Protein AF-A0A377GAA7-F1 (afdb_monomer_lite)

Secondary structure (DSSP, 8-state):
-HHHHHHHHHHHHHHHHHHHHHHHHHHHHHHHS-TTSHHHHHHHHHHHHHHHHHHHHHHHHHHHHS-GGGS-HHHHHHHHHHHHHHHHHHHHHHHHHHHHHHHHHHHT-S------HHHHHHHS-PPPS-GGGG----

Foldseek 3Di:
DVVVVVVVCVLVVVLVVVLVVLLVVLLVLLVPDQLPDPVNVVVNVVSLVVSVVSLVVSLVVCCVVDPPVPDDPVVVVVNVVVNVVSVVVSVVSVVVSVVSSVVSCVVVVDQPPPDDPVVCVVVVNDDDPDCVVRDDDD

Sequence (138 aa):
MRRFEALFLEISTEWSNTREVRLQNLLKFITTTNPNHPLVYQSIQSSWKNYQKLALDFQKRLDEEFPTSQLSPQQIQFLADYRKKIIEDLSKEKKFFTYHLHQRAVENWHPLRIPTRGEQYATGEILPENPSCYEVKW

Radius of gyration: 23.98 Å; chains: 1; bounding box: 46×26×71 Å

Structure (mmCIF, N/CA/C/O backbone):
data_AF-A0A377GAA7-F1
#
_entry.id   AF-A0A377GAA7-F1
#
loop_
_atom_site.group_PDB
_atom_site.id
_atom_site.type_symbol
_atom_site.label_atom_id
_atom_site.label_alt_id
_atom_site.label_comp_id
_atom_site.label_asym_id
_atom_site.label_entity_id
_atom_site.label_seq_id
_atom_site.pdbx_PDB_ins_code
_atom_site.Cartn_x
_atom_site.Cartn_y
_atom_site.Cartn_z
_atom_site.occupancy
_atom_site.B_iso_or_equiv
_atom_site.auth_seq_id
_atom_site.auth_comp_id
_atom_site.auth_asym_id
_atom_site.auth_atom_id
_atom_site.pdbx_PDB_model_num
ATOM 1 N N . MET A 1 1 ? -14.709 -7.786 24.477 1.00 53.84 1 MET A N 1
ATOM 2 C CA . MET A 1 1 ? -13.421 -7.777 23.743 1.00 53.84 1 MET A CA 1
ATOM 3 C C . MET A 1 1 ? -13.461 -8.500 22.393 1.00 53.84 1 MET A C 1
ATOM 5 O O . MET A 1 1 ? -13.015 -7.888 21.437 1.00 53.84 1 MET A O 1
ATOM 9 N N . ARG A 1 2 ? -14.068 -9.697 22.252 1.00 59.19 2 ARG A N 1
ATOM 10 C CA . ARG A 1 2 ? -14.072 -10.492 20.992 1.00 59.19 2 ARG A CA 1
ATOM 11 C C . ARG A 1 2 ? -14.554 -9.776 19.710 1.00 59.19 2 ARG A C 1
ATOM 13 O O . ARG A 1 2 ? -14.176 -10.187 18.623 1.00 59.19 2 ARG A O 1
ATOM 20 N N . ARG A 1 3 ? -15.368 -8.714 19.813 1.00 81.50 3 ARG A N 1
ATOM 21 C CA . ARG A 1 3 ? -15.891 -7.967 18.649 1.00 81.50 3 ARG A CA 1
ATOM 22 C C . ARG A 1 3 ? -14.849 -7.053 17.991 1.00 81.50 3 ARG A C 1
ATOM 24 O O . ARG A 1 3 ? -14.873 -6.917 16.778 1.00 81.50 3 ARG A O 1
ATOM 31 N N . PHE A 1 4 ? -13.940 -6.462 18.772 1.00 88.56 4 PHE A N 1
ATOM 32 C CA . PHE A 1 4 ? -12.899 -5.577 18.235 1.00 88.56 4 PHE A CA 1
ATOM 33 C C . PHE A 1 4 ? -11.885 -6.366 17.411 1.00 88.56 4 PHE A C 1
ATOM 35 O O . PHE A 1 4 ? -11.640 -6.038 16.261 1.00 88.56 4 PHE A O 1
ATOM 42 N N . GLU A 1 5 ? -11.333 -7.431 17.994 1.00 89.38 5 GLU A N 1
ATOM 43 C CA . GLU A 1 5 ? -10.289 -8.245 17.364 1.00 89.38 5 GLU A CA 1
ATOM 44 C C . GLU A 1 5 ? -10.784 -8.898 16.074 1.00 89.38 5 GLU A C 1
ATOM 46 O O . GLU A 1 5 ? -10.090 -8.842 15.064 1.00 89.38 5 GLU A O 1
ATOM 51 N N . ALA A 1 6 ? -11.997 -9.462 16.088 1.00 90.81 6 ALA A N 1
ATOM 52 C CA . ALA A 1 6 ? -12.585 -10.097 14.912 1.00 90.81 6 ALA A CA 1
ATOM 53 C C . ALA A 1 6 ? -12.826 -9.091 13.775 1.00 90.81 6 ALA A C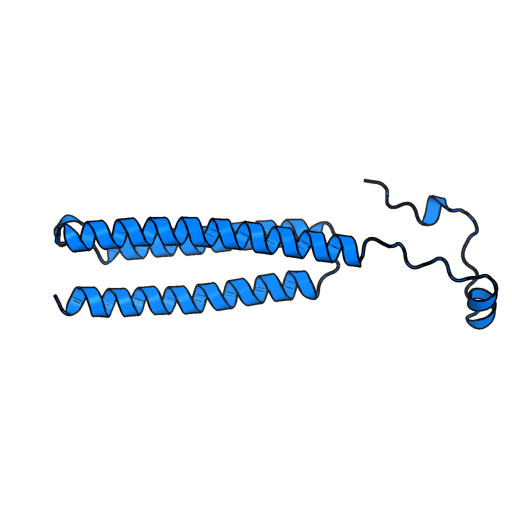 1
ATOM 55 O O . ALA A 1 6 ? -12.389 -9.328 12.652 1.00 90.81 6 ALA A O 1
ATOM 56 N N . LEU A 1 7 ? -13.453 -7.948 14.079 1.00 90.38 7 LEU A N 1
ATOM 57 C CA . LEU A 1 7 ? -13.738 -6.915 13.081 1.00 90.38 7 LEU A CA 1
ATOM 58 C C . LEU A 1 7 ? -12.451 -6.262 12.558 1.00 90.38 7 LEU A C 1
ATOM 60 O O . LEU A 1 7 ? -12.312 -6.010 11.364 1.00 90.38 7 LEU A O 1
ATOM 64 N N . PHE A 1 8 ? -11.474 -6.023 13.436 1.00 93.12 8 PHE A N 1
ATOM 65 C CA . PHE A 1 8 ? -10.181 -5.479 13.034 1.00 93.12 8 PHE A CA 1
ATOM 66 C C . PHE A 1 8 ? -9.440 -6.459 12.124 1.00 93.12 8 PHE A C 1
ATOM 68 O O . PHE A 1 8 ? -8.865 -6.048 11.116 1.00 93.12 8 PHE A O 1
ATOM 75 N N . LEU A 1 9 ? -9.453 -7.753 12.455 1.00 92.88 9 LEU A N 1
ATOM 76 C CA . LEU A 1 9 ? -8.824 -8.787 11.640 1.00 92.88 9 LEU A CA 1
ATOM 77 C C . LEU A 1 9 ? -9.464 -8.866 10.252 1.00 92.88 9 LEU A C 1
ATOM 79 O O . LEU A 1 9 ? -8.745 -8.930 9.261 1.00 92.88 9 LEU A O 1
ATOM 83 N N . GLU A 1 10 ? -10.789 -8.807 10.168 1.00 92.81 10 GLU A N 1
ATOM 84 C CA . GLU A 1 10 ? -11.518 -8.776 8.900 1.00 92.81 10 GLU A CA 1
ATOM 85 C C . GLU A 1 10 ? -11.105 -7.569 8.042 1.00 92.81 10 GLU A C 1
ATOM 87 O O . GLU A 1 10 ? -10.594 -7.737 6.932 1.00 92.81 10 GLU A O 1
ATOM 92 N N . ILE A 1 11 ? -11.222 -6.360 8.600 1.00 90.88 11 ILE A N 1
ATOM 93 C CA . ILE A 1 11 ? -10.901 -5.102 7.915 1.00 90.88 11 ILE A CA 1
ATOM 94 C C . ILE A 1 11 ? -9.424 -5.070 7.482 1.00 90.88 11 ILE A C 1
ATOM 96 O O . ILE A 1 11 ? -9.102 -4.707 6.349 1.00 90.88 11 ILE A O 1
ATOM 100 N N . SER A 1 12 ? -8.503 -5.492 8.353 1.00 90.75 12 SER A N 1
ATOM 101 C CA . SER A 1 12 ? -7.063 -5.508 8.055 1.00 90.75 12 SER A CA 1
ATOM 102 C C . SER A 1 12 ? -6.654 -6.590 7.050 1.00 90.75 12 SER A C 1
ATOM 104 O O . SER A 1 12 ? -5.708 -6.377 6.283 1.00 90.75 12 SER A O 1
ATOM 106 N N . THR A 1 13 ? -7.366 -7.717 7.000 1.00 92.19 13 THR A N 1
ATOM 107 C CA . THR A 1 13 ? -7.150 -8.769 5.994 1.00 92.19 13 THR A CA 1
ATOM 108 C C . THR A 1 13 ? -7.603 -8.291 4.618 1.00 92.19 13 THR A C 1
ATOM 110 O O . THR A 1 13 ? -6.858 -8.417 3.646 1.00 92.19 13 THR A O 1
ATOM 113 N N . GLU A 1 14 ? -8.781 -7.668 4.531 1.00 89.69 14 GLU A N 1
ATOM 114 C CA . GLU A 1 14 ? -9.289 -7.073 3.289 1.00 89.69 14 GLU A CA 1
ATOM 115 C C . GLU A 1 14 ? -8.325 -6.010 2.739 1.00 89.69 14 GLU A C 1
ATOM 117 O O . GLU A 1 14 ? -7.989 -6.007 1.547 1.00 89.69 14 GLU A O 1
ATOM 122 N N . TRP A 1 15 ? -7.813 -5.151 3.625 1.00 89.38 15 TRP A N 1
ATOM 123 C CA . TRP A 1 15 ? -6.777 -4.181 3.286 1.00 89.38 15 TRP A CA 1
ATOM 124 C C . TRP A 1 15 ? -5.516 -4.848 2.751 1.00 89.38 15 TRP A C 1
ATOM 126 O O . TRP A 1 15 ? -5.052 -4.474 1.677 1.00 89.38 15 TRP A O 1
ATOM 136 N N . SER A 1 16 ? -4.984 -5.841 3.468 1.00 88.12 16 SER A N 1
ATOM 137 C CA . SER A 1 16 ? -3.752 -6.542 3.086 1.00 88.12 16 SER A CA 1
ATOM 138 C C . SER A 1 16 ? -3.863 -7.154 1.689 1.00 88.12 16 SER A C 1
ATOM 140 O O . SER A 1 16 ? -2.996 -6.912 0.850 1.00 88.12 16 SER A O 1
ATOM 142 N N . ASN A 1 17 ? -4.975 -7.835 1.403 1.00 90.12 17 ASN A N 1
ATOM 143 C CA . ASN A 1 17 ? -5.239 -8.436 0.094 1.00 90.12 17 ASN A CA 1
ATOM 144 C C . ASN A 1 17 ? -5.313 -7.377 -1.015 1.00 90.12 17 ASN A C 1
ATOM 146 O O . ASN A 1 17 ? -4.707 -7.518 -2.079 1.00 90.12 17 ASN A O 1
ATOM 150 N N . THR A 1 18 ? -6.030 -6.279 -0.766 1.00 88.06 18 THR A N 1
ATOM 151 C CA . THR A 1 18 ? -6.182 -5.198 -1.750 1.00 88.06 18 THR A CA 1
ATOM 152 C C . THR A 1 18 ? -4.853 -4.492 -2.020 1.00 88.06 18 THR A C 1
ATOM 154 O O . THR A 1 18 ? -4.516 -4.205 -3.174 1.00 88.06 18 THR A O 1
ATOM 157 N N . ARG A 1 19 ? -4.079 -4.237 -0.960 1.00 86.19 19 ARG A N 1
ATOM 158 C CA . ARG A 1 19 ? -2.735 -3.659 -1.020 1.00 86.19 19 ARG A CA 1
ATOM 159 C C . ARG A 1 19 ? -1.805 -4.522 -1.864 1.00 86.19 19 ARG A C 1
ATOM 161 O O . ARG A 1 19 ? -1.179 -4.001 -2.786 1.00 86.19 19 ARG A O 1
ATOM 168 N N . GLU A 1 20 ? -1.751 -5.822 -1.590 1.00 88.38 20 GLU A N 1
ATOM 169 C CA . GLU A 1 20 ? -0.862 -6.752 -2.286 1.00 88.38 20 GLU A CA 1
ATOM 170 C C . GLU A 1 20 ? -1.160 -6.807 -3.788 1.00 88.38 20 GLU A C 1
ATOM 172 O O . GLU A 1 20 ? -0.254 -6.636 -4.604 1.00 88.38 20 GLU A O 1
ATOM 177 N N . VAL A 1 21 ? -2.433 -6.927 -4.174 1.00 87.50 21 VAL A N 1
ATOM 178 C CA . VAL A 1 21 ? -2.835 -6.937 -5.591 1.00 87.50 21 VAL A CA 1
ATOM 179 C C . VAL A 1 21 ? -2.414 -5.648 -6.302 1.00 87.50 21 VAL A C 1
ATOM 181 O O . VAL A 1 21 ? -1.902 -5.680 -7.424 1.00 87.50 21 VAL A O 1
ATOM 184 N N . ARG A 1 22 ? -2.604 -4.486 -5.663 1.00 84.31 22 ARG A N 1
ATOM 185 C CA . ARG A 1 22 ? -2.200 -3.191 -6.235 1.00 84.31 22 ARG A CA 1
ATOM 186 C C . ARG A 1 22 ? -0.685 -3.078 -6.375 1.00 84.31 22 ARG A C 1
ATOM 188 O O . ARG A 1 22 ? -0.219 -2.608 -7.414 1.00 84.31 22 ARG A O 1
ATOM 195 N N . LEU A 1 23 ? 0.060 -3.534 -5.371 1.00 83.62 23 LEU A N 1
ATOM 196 C CA . LEU A 1 23 ? 1.519 -3.541 -5.377 1.00 83.62 23 LEU A CA 1
ATOM 197 C C . LEU A 1 23 ? 2.069 -4.426 -6.504 1.00 83.62 23 LEU A C 1
ATOM 199 O O . LEU A 1 23 ? 2.906 -3.971 -7.282 1.00 83.62 23 LEU A O 1
ATOM 203 N N . GLN A 1 24 ? 1.544 -5.645 -6.647 1.00 85.62 24 GLN A N 1
ATOM 204 C CA . GLN A 1 24 ? 1.939 -6.576 -7.708 1.00 85.62 24 GLN A CA 1
ATOM 205 C C . GLN A 1 24 ? 1.634 -6.024 -9.103 1.00 85.62 24 GLN A C 1
ATOM 207 O O . GLN A 1 24 ? 2.474 -6.100 -9.999 1.00 85.62 24 GLN A O 1
ATOM 212 N N . ASN A 1 25 ? 0.467 -5.404 -9.292 1.00 84.69 25 ASN A N 1
ATOM 213 C CA . ASN A 1 25 ? 0.105 -4.796 -10.572 1.00 84.69 25 ASN A CA 1
ATOM 214 C C . ASN A 1 25 ? 1.033 -3.637 -10.952 1.00 84.69 25 ASN A C 1
ATOM 216 O O . ASN A 1 25 ? 1.447 -3.539 -12.107 1.00 84.69 25 ASN A O 1
ATOM 220 N N . LEU A 1 26 ? 1.387 -2.776 -9.992 1.00 81.88 26 LEU A N 1
ATOM 221 C CA . LEU A 1 26 ? 2.312 -1.672 -10.241 1.00 81.88 26 LEU A CA 1
ATOM 222 C C . LEU A 1 26 ? 3.727 -2.179 -10.538 1.00 81.88 26 LEU A C 1
ATOM 224 O O . LEU A 1 26 ? 4.367 -1.689 -11.466 1.00 81.88 26 LEU A O 1
ATOM 228 N N . LEU A 1 27 ? 4.198 -3.189 -9.802 1.00 82.62 27 LEU A N 1
ATOM 229 C CA . LEU A 1 27 ? 5.498 -3.805 -10.057 1.00 82.62 27 LEU A CA 1
ATOM 230 C C . LEU A 1 27 ? 5.541 -4.451 -11.445 1.00 82.62 27 LEU A C 1
ATOM 232 O O . LEU A 1 27 ? 6.469 -4.189 -12.205 1.00 82.62 27 LEU A O 1
ATOM 236 N N . LYS A 1 28 ? 4.512 -5.226 -11.809 1.00 83.56 28 LYS A N 1
ATOM 237 C CA . LYS A 1 28 ? 4.374 -5.818 -13.145 1.00 83.56 28 LYS A CA 1
ATOM 238 C C . LYS A 1 28 ? 4.387 -4.746 -14.233 1.00 83.56 28 LYS A C 1
ATOM 240 O O . LYS A 1 28 ? 5.071 -4.899 -15.233 1.00 83.56 28 LYS A O 1
ATOM 245 N N . PHE A 1 29 ? 3.674 -3.641 -14.027 1.00 79.25 29 PHE A N 1
ATOM 246 C CA . PHE A 1 29 ? 3.677 -2.528 -14.972 1.00 79.25 29 PHE A CA 1
ATOM 247 C C . PHE A 1 29 ? 5.077 -1.915 -15.150 1.00 79.25 29 PHE A C 1
ATOM 249 O O . PHE A 1 29 ? 5.487 -1.661 -16.282 1.00 79.25 29 PHE A O 1
ATOM 256 N N . ILE A 1 30 ? 5.834 -1.726 -14.062 1.00 76.19 30 ILE A N 1
ATOM 257 C CA . ILE A 1 30 ? 7.224 -1.235 -14.109 1.00 76.19 30 ILE A CA 1
ATOM 258 C C . ILE A 1 30 ? 8.140 -2.221 -14.848 1.00 76.19 30 ILE A C 1
ATOM 260 O O . ILE A 1 30 ? 9.005 -1.801 -15.615 1.00 76.19 30 ILE A O 1
ATOM 264 N N . THR A 1 31 ? 7.974 -3.528 -14.635 1.00 76.19 31 THR A N 1
ATOM 265 C CA . THR A 1 31 ? 8.847 -4.534 -15.256 1.00 76.19 31 THR A CA 1
ATOM 266 C C . THR A 1 31 ? 8.571 -4.701 -16.747 1.00 76.19 31 THR A C 1
ATOM 268 O O . THR A 1 31 ? 9.520 -4.796 -17.528 1.00 76.19 31 THR A O 1
ATOM 271 N N . THR A 1 32 ? 7.300 -4.694 -17.162 1.00 77.50 32 THR A N 1
ATOM 272 C CA . THR A 1 32 ? 6.906 -4.981 -18.551 1.00 77.50 32 THR A CA 1
ATOM 273 C C . THR A 1 32 ? 6.917 -3.769 -19.476 1.00 77.50 32 THR A C 1
ATOM 275 O O . THR A 1 32 ? 6.809 -3.946 -20.687 1.00 77.50 32 THR A O 1
ATOM 278 N N . THR A 1 33 ? 7.012 -2.548 -18.947 1.00 70.31 33 THR A N 1
ATOM 279 C CA . THR A 1 33 ? 6.941 -1.326 -19.765 1.00 70.31 33 THR A CA 1
ATOM 280 C C . THR A 1 33 ? 8.321 -0.700 -19.944 1.00 70.31 33 THR A C 1
ATOM 282 O O . THR A 1 33 ? 9.168 -0.790 -19.057 1.00 70.31 33 THR A O 1
ATOM 285 N N . ASN A 1 34 ? 8.561 -0.060 -21.096 1.00 68.00 34 ASN A N 1
ATOM 286 C CA . ASN A 1 34 ? 9.810 0.656 -21.350 1.00 68.00 34 ASN A CA 1
ATOM 287 C C . ASN A 1 34 ? 9.953 1.829 -20.354 1.00 68.00 34 ASN A C 1
ATOM 289 O O . ASN A 1 34 ? 9.167 2.778 -20.429 1.00 68.00 34 ASN A O 1
ATOM 293 N N . PRO A 1 35 ? 10.943 1.798 -19.445 1.00 64.88 35 PRO A N 1
ATOM 294 C CA . PRO A 1 35 ? 11.085 2.786 -18.375 1.00 64.88 35 PRO A CA 1
ATOM 295 C C . PRO A 1 35 ? 11.442 4.186 -18.888 1.00 64.88 35 PRO A C 1
ATOM 297 O O . PRO A 1 35 ? 11.199 5.164 -18.186 1.00 64.88 35 PRO A O 1
ATOM 300 N N . ASN A 1 36 ? 11.961 4.294 -20.116 1.00 64.12 36 ASN A N 1
ATOM 301 C CA . ASN A 1 36 ? 12.328 5.565 -20.743 1.00 64.12 36 ASN A CA 1
ATOM 302 C C . ASN A 1 36 ? 11.114 6.295 -21.343 1.00 64.12 36 ASN A C 1
ATOM 304 O O . ASN A 1 36 ? 11.243 7.403 -21.857 1.00 64.12 36 ASN A O 1
ATOM 308 N N . HIS A 1 37 ? 9.923 5.690 -21.294 1.00 64.94 37 HIS A N 1
ATOM 309 C CA . HIS A 1 37 ? 8.712 6.302 -21.819 1.00 64.94 37 HIS A CA 1
ATOM 310 C C . HIS A 1 37 ? 8.112 7.295 -20.798 1.00 64.94 37 HIS A C 1
ATOM 312 O O . HIS A 1 37 ? 7.748 6.878 -19.694 1.00 64.94 37 HIS A O 1
ATOM 318 N N . PRO A 1 38 ? 7.890 8.581 -21.144 1.00 65.75 38 PRO A N 1
ATOM 319 C CA . PRO A 1 38 ? 7.364 9.595 -20.213 1.00 65.75 38 PRO A CA 1
ATOM 320 C C . PRO A 1 38 ? 6.043 9.199 -19.529 1.00 65.75 38 PRO A C 1
ATOM 322 O O . PRO A 1 38 ? 5.820 9.479 -18.349 1.00 65.75 38 PRO A O 1
ATOM 325 N N . LEU A 1 39 ? 5.177 8.481 -20.256 1.00 67.44 39 LEU A N 1
ATOM 326 C CA . LEU A 1 39 ? 3.911 7.960 -19.724 1.00 67.44 39 LEU A CA 1
ATOM 327 C C . LEU A 1 39 ? 4.086 6.934 -18.593 1.00 67.44 39 LEU A C 1
ATOM 329 O O . LEU A 1 39 ? 3.187 6.817 -17.764 1.00 67.44 39 LEU A O 1
ATOM 333 N N . VAL A 1 40 ? 5.210 6.212 -18.509 1.00 69.50 40 VAL A N 1
ATOM 334 C CA . VAL A 1 40 ? 5.456 5.239 -17.428 1.00 69.50 40 VAL A CA 1
ATOM 335 C C . VAL A 1 40 ? 5.641 5.958 -16.104 1.00 69.50 40 VAL A C 1
ATOM 337 O O . VAL A 1 40 ? 4.978 5.616 -15.127 1.00 69.50 40 VAL A O 1
ATOM 340 N N . TYR A 1 41 ? 6.452 7.016 -16.084 1.00 70.69 41 TYR A N 1
ATOM 341 C CA . TYR A 1 41 ? 6.644 7.834 -14.889 1.00 70.69 41 TYR A CA 1
ATOM 342 C C . TYR A 1 41 ? 5.322 8.456 -14.410 1.00 70.69 41 TYR A C 1
ATOM 344 O O . TYR A 1 41 ? 4.964 8.338 -13.236 1.00 70.69 41 TYR A O 1
ATOM 352 N N . GLN A 1 42 ? 4.539 9.039 -15.325 1.00 74.19 42 GLN A N 1
ATOM 353 C CA . GLN A 1 42 ? 3.218 9.601 -15.008 1.00 74.19 42 GLN A CA 1
ATOM 354 C C . GLN A 1 42 ? 2.224 8.537 -14.514 1.00 74.19 42 GLN A C 1
ATOM 356 O O . GLN A 1 42 ? 1.455 8.784 -13.579 1.00 74.19 42 GLN A O 1
ATOM 361 N N . SER A 1 43 ? 2.254 7.338 -15.096 1.00 75.56 43 SER A N 1
ATOM 362 C CA . SER A 1 43 ? 1.392 6.218 -14.701 1.00 75.56 43 SER A CA 1
ATOM 363 C C . SER A 1 43 ? 1.762 5.667 -13.325 1.00 75.56 43 SER A C 1
ATOM 365 O O . SER A 1 43 ? 0.871 5.364 -12.529 1.00 75.56 43 SER A O 1
ATOM 367 N N . ILE A 1 44 ? 3.056 5.603 -12.995 1.00 76.56 44 ILE A N 1
ATOM 368 C CA . ILE A 1 44 ? 3.537 5.221 -11.661 1.00 76.56 44 ILE A CA 1
ATOM 369 C C . ILE A 1 44 ? 3.116 6.266 -10.632 1.00 76.56 44 ILE A C 1
ATOM 371 O O . ILE A 1 44 ? 2.580 5.906 -9.588 1.00 76.56 44 ILE A O 1
ATOM 375 N N . GLN A 1 45 ? 3.277 7.559 -10.932 1.00 80.62 45 GLN A N 1
ATOM 376 C CA . GLN A 1 45 ? 2.813 8.625 -10.041 1.00 80.62 45 GLN A CA 1
ATOM 377 C C . GLN A 1 45 ? 1.295 8.584 -9.822 1.00 80.62 45 GLN A C 1
ATOM 379 O O . GLN A 1 45 ? 0.828 8.757 -8.696 1.00 80.62 45 GLN A O 1
ATOM 384 N N . SER A 1 46 ? 0.517 8.335 -10.874 1.00 83.12 46 SER A N 1
ATOM 385 C CA . SER A 1 46 ? -0.944 8.224 -10.781 1.00 83.12 46 SER A CA 1
ATOM 386 C C . SER A 1 46 ? -1.363 6.995 -9.974 1.00 83.12 46 SER A C 1
ATOM 388 O O . SER A 1 46 ? -2.213 7.089 -9.089 1.00 83.12 46 SER A O 1
ATOM 390 N N . SER A 1 47 ? -0.709 5.856 -10.208 1.00 81.00 47 SER A N 1
ATOM 391 C CA . SER A 1 47 ? -0.916 4.628 -9.433 1.00 81.00 47 SER A CA 1
ATOM 392 C C . SER A 1 47 ? -0.547 4.824 -7.964 1.00 81.00 47 SER A C 1
ATOM 394 O O . SER A 1 47 ? -1.295 4.399 -7.087 1.00 81.00 47 SER A O 1
ATOM 396 N N . TRP A 1 48 ? 0.542 5.546 -7.687 1.00 83.94 48 TRP A N 1
ATOM 397 C CA . TRP A 1 48 ? 0.953 5.917 -6.337 1.00 83.94 48 TRP A CA 1
ATOM 398 C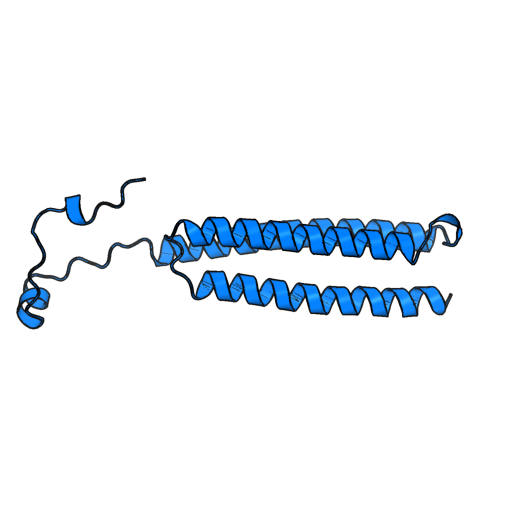 C . TRP A 1 48 ? -0.095 6.789 -5.637 1.00 83.94 48 TRP A C 1
ATOM 400 O O . TRP A 1 48 ? -0.485 6.489 -4.512 1.00 83.94 48 TRP A O 1
ATOM 410 N N . LYS A 1 49 ? -0.621 7.823 -6.307 1.00 86.19 49 LYS A N 1
ATOM 411 C CA . LYS A 1 49 ? -1.706 8.660 -5.761 1.00 86.19 49 LYS A CA 1
ATOM 412 C C . LYS A 1 49 ? -2.958 7.840 -5.447 1.00 86.19 49 LYS A C 1
ATOM 414 O O . LYS A 1 49 ? -3.542 7.999 -4.378 1.00 86.19 49 LYS A O 1
ATOM 419 N N . ASN A 1 50 ? -3.351 6.937 -6.346 1.00 83.75 50 ASN A N 1
ATOM 420 C CA . ASN A 1 50 ? -4.496 6.049 -6.127 1.00 83.75 50 ASN A CA 1
ATOM 421 C C . ASN A 1 50 ? -4.275 5.119 -4.930 1.00 83.75 50 ASN A C 1
ATOM 423 O O . ASN A 1 50 ? -5.191 4.870 -4.152 1.00 83.75 50 ASN A O 1
ATOM 427 N N . TYR A 1 51 ? -3.050 4.638 -4.761 1.00 83.12 51 TYR A N 1
ATOM 428 C CA . TYR A 1 51 ? -2.667 3.782 -3.651 1.00 83.12 51 TYR A CA 1
ATOM 429 C C . TYR A 1 51 ? -2.619 4.539 -2.310 1.00 83.12 51 TYR A C 1
ATOM 431 O O . TYR A 1 51 ? -3.100 4.036 -1.298 1.00 83.12 51 TYR A O 1
ATOM 439 N N . GLN A 1 52 ? -2.164 5.797 -2.299 1.00 87.00 52 GLN A N 1
ATOM 440 C CA . GLN A 1 52 ? -2.294 6.677 -1.130 1.00 87.00 52 GLN A CA 1
ATOM 441 C C . GLN A 1 52 ? -3.761 6.926 -0.768 1.00 87.00 52 GLN A C 1
ATOM 443 O O . GLN A 1 52 ? -4.113 6.899 0.408 1.00 87.00 52 GLN A O 1
ATOM 448 N N . LYS A 1 53 ? -4.624 7.136 -1.770 1.00 88.06 53 LYS A N 1
ATOM 449 C CA . LYS A 1 53 ? -6.065 7.290 -1.549 1.00 88.06 53 LYS A CA 1
ATOM 450 C C . LYS A 1 53 ? -6.671 6.033 -0.918 1.00 88.06 53 LYS A C 1
ATOM 452 O O . LYS A 1 53 ? -7.394 6.159 0.059 1.00 88.06 53 LYS A O 1
ATOM 457 N N . LEU A 1 54 ? -6.302 4.847 -1.405 1.00 86.94 54 LEU A N 1
ATOM 458 C CA . LEU A 1 54 ? -6.717 3.564 -0.829 1.00 86.94 54 LEU A CA 1
ATOM 459 C C . LEU A 1 54 ? -6.371 3.479 0.670 1.00 86.94 54 LEU A C 1
ATOM 461 O O . LEU A 1 54 ? -7.206 3.088 1.479 1.00 86.94 54 LEU A O 1
ATOM 465 N N . ALA A 1 55 ? -5.155 3.885 1.049 1.00 88.69 55 ALA A N 1
ATOM 466 C CA . ALA A 1 55 ? -4.730 3.894 2.448 1.00 88.69 55 ALA A CA 1
ATOM 467 C C . ALA A 1 55 ? -5.501 4.911 3.303 1.00 88.69 55 ALA A C 1
ATOM 469 O O . ALA A 1 55 ? -5.815 4.626 4.456 1.00 88.69 55 ALA A O 1
ATOM 470 N N . LEU A 1 56 ? -5.818 6.086 2.751 1.00 89.69 56 LEU A N 1
ATOM 471 C CA . LEU A 1 56 ? -6.645 7.088 3.429 1.00 89.69 56 LEU A CA 1
ATOM 472 C C . LEU A 1 56 ? -8.081 6.594 3.627 1.00 89.69 56 LEU A C 1
ATOM 474 O O . LEU A 1 56 ? -8.636 6.768 4.708 1.00 89.69 56 LEU A O 1
ATOM 478 N N . ASP A 1 57 ? -8.672 5.962 2.615 1.00 89.81 57 ASP A N 1
ATOM 479 C CA . ASP A 1 57 ? -10.022 5.400 2.698 1.00 89.81 57 ASP A CA 1
ATOM 480 C C . ASP A 1 57 ? -10.073 4.261 3.731 1.00 89.81 57 ASP A C 1
ATOM 482 O O . ASP A 1 57 ? -11.006 4.176 4.526 1.00 89.81 57 ASP A O 1
ATOM 486 N N . PHE A 1 58 ? -9.016 3.448 3.811 1.00 91.19 58 PHE A N 1
ATOM 487 C CA . PHE A 1 58 ? -8.869 2.443 4.861 1.00 91.19 58 PHE A CA 1
ATOM 488 C C . PHE A 1 58 ? -8.750 3.054 6.265 1.00 91.19 58 PHE A C 1
ATOM 490 O O . PHE A 1 58 ? -9.397 2.580 7.198 1.00 91.19 58 PHE A O 1
ATOM 497 N N . GLN A 1 59 ? -7.968 4.127 6.429 1.00 90.00 59 GLN A N 1
ATOM 498 C CA . GLN A 1 59 ? -7.883 4.838 7.709 1.00 90.00 59 GLN A CA 1
ATOM 499 C C . GLN A 1 59 ? -9.241 5.403 8.136 1.00 90.00 59 GLN A C 1
ATOM 501 O O . GLN A 1 59 ? -9.618 5.231 9.292 1.00 90.00 59 GLN A O 1
ATOM 506 N N . LYS A 1 60 ? -10.001 5.990 7.203 1.00 91.12 60 LYS A N 1
ATOM 507 C CA . LYS A 1 60 ? -11.364 6.469 7.472 1.00 91.12 60 LYS A CA 1
ATOM 508 C C . LYS A 1 60 ? -12.292 5.342 7.907 1.00 91.12 60 LYS A C 1
ATOM 510 O O . LYS A 1 60 ? -12.974 5.489 8.911 1.00 91.12 60 LYS A O 1
ATOM 515 N N . ARG A 1 61 ? -12.260 4.195 7.220 1.00 91.19 61 ARG A N 1
ATOM 516 C CA . ARG A 1 61 ? -13.047 3.020 7.620 1.00 91.19 61 ARG A CA 1
ATOM 517 C C . ARG A 1 61 ? -12.682 2.546 9.028 1.00 91.19 61 ARG A C 1
ATOM 519 O O . ARG A 1 61 ? -13.567 2.203 9.799 1.00 91.19 61 ARG A O 1
ATOM 526 N N . LEU A 1 62 ? -11.398 2.562 9.397 1.00 90.81 62 LEU A N 1
ATOM 527 C CA . LEU A 1 62 ? -10.988 2.259 10.773 1.00 90.81 62 LEU A CA 1
ATOM 528 C C . LEU A 1 62 ? -11.541 3.276 11.784 1.00 90.81 62 LEU A C 1
ATOM 530 O O . LEU A 1 62 ? -11.890 2.879 12.888 1.00 90.81 62 LEU A O 1
ATOM 534 N N . ASP A 1 63 ? -11.600 4.566 11.447 1.00 89.25 63 ASP A N 1
ATOM 535 C CA . ASP A 1 63 ? -12.182 5.594 12.323 1.00 89.25 63 ASP A CA 1
ATOM 536 C C . ASP A 1 63 ? -13.705 5.441 12.480 1.00 89.25 63 ASP A C 1
ATOM 538 O O . ASP A 1 63 ? -14.233 5.644 13.573 1.00 89.25 63 ASP A O 1
ATOM 542 N N . GLU A 1 64 ? -14.400 5.058 11.408 1.00 91.19 64 GLU A N 1
ATOM 543 C CA . GLU A 1 64 ? -15.851 4.834 11.391 1.00 91.19 64 GLU A CA 1
ATOM 544 C C . GLU A 1 64 ? -16.252 3.582 12.186 1.00 91.19 64 GLU A C 1
ATOM 546 O O . GLU A 1 64 ? -17.182 3.629 12.991 1.00 91.19 64 GLU A O 1
ATOM 551 N N . GLU A 1 65 ? -15.527 2.477 12.003 1.00 90.69 65 GLU A N 1
ATOM 552 C CA . GLU A 1 65 ? -15.810 1.189 12.656 1.00 90.69 65 GLU A CA 1
ATOM 553 C C . GLU A 1 65 ? -15.314 1.137 14.111 1.00 90.69 65 GLU A C 1
ATOM 555 O O . GLU A 1 65 ? -15.834 0.376 14.932 1.00 90.69 65 GLU A O 1
ATOM 560 N N . PHE A 1 66 ? -14.317 1.960 14.457 1.00 90.88 66 PHE A N 1
ATOM 561 C CA . PHE A 1 66 ? -13.718 2.012 15.792 1.00 90.88 66 PHE A CA 1
ATOM 562 C C . PHE A 1 66 ? -13.692 3.442 16.362 1.00 90.88 66 PHE A C 1
ATOM 564 O O . PHE A 1 66 ? -12.614 4.019 16.554 1.00 90.88 66 PHE A O 1
ATOM 571 N N . PRO A 1 67 ? -14.860 4.024 16.695 1.00 87.81 67 PRO A N 1
ATOM 572 C CA . PRO A 1 67 ? -14.927 5.352 17.292 1.00 87.81 67 PRO A CA 1
ATOM 573 C C . PRO A 1 67 ? -14.255 5.361 18.670 1.00 87.81 67 PRO A C 1
ATOM 575 O O . PRO A 1 67 ? -14.546 4.531 19.534 1.00 87.81 67 PRO A O 1
ATOM 578 N N . THR A 1 68 ? -13.383 6.341 18.912 1.00 83.69 68 THR A N 1
ATOM 579 C CA . THR A 1 68 ? -12.560 6.448 20.134 1.00 83.69 68 THR A CA 1
ATOM 580 C C . THR A 1 68 ? -13.363 6.464 21.433 1.00 83.69 68 THR A C 1
ATOM 582 O O . THR A 1 68 ? -12.866 6.000 22.455 1.00 83.69 68 THR A O 1
ATOM 585 N N . SER A 1 69 ? -14.612 6.934 21.402 1.00 86.38 69 SER A N 1
ATOM 586 C CA . SER A 1 69 ? -15.526 6.935 22.552 1.00 86.38 69 SER A CA 1
ATOM 587 C C . SER A 1 69 ? -15.916 5.536 23.044 1.00 86.38 69 SER A C 1
ATOM 589 O O . SER A 1 69 ? -16.386 5.403 24.172 1.00 86.38 69 SER A O 1
ATOM 591 N N . GLN A 1 70 ? -15.727 4.497 22.224 1.00 85.56 70 GLN A N 1
ATOM 592 C CA . GLN A 1 70 ? -16.105 3.111 22.524 1.00 85.56 70 GLN A CA 1
ATOM 593 C C . GLN A 1 70 ? -14.898 2.190 22.755 1.00 85.56 70 GLN A C 1
ATOM 595 O O . GLN A 1 70 ? -15.067 0.984 22.951 1.00 85.56 70 GLN A O 1
ATOM 600 N N . LEU A 1 71 ? -13.680 2.736 22.724 1.00 89.44 71 LEU A N 1
ATOM 601 C CA . LEU A 1 71 ? -12.440 1.971 22.798 1.00 89.44 71 LEU A CA 1
ATOM 602 C C . LEU A 1 71 ? -11.758 2.112 24.157 1.00 89.44 71 LEU A C 1
ATOM 604 O O . LEU A 1 71 ? -11.792 3.162 24.797 1.00 89.44 71 LEU A O 1
ATOM 608 N N . SER A 1 72 ? -11.064 1.055 24.575 1.00 92.81 72 SER A N 1
ATOM 609 C CA . SER A 1 72 ? -10.141 1.143 25.703 1.00 92.81 72 SER A CA 1
ATOM 610 C C . SER A 1 72 ? -8.883 1.938 25.317 1.00 92.81 72 SER A C 1
ATOM 612 O O . SER A 1 72 ? -8.499 1.955 24.143 1.00 92.81 72 SER A O 1
ATOM 614 N N . PRO A 1 73 ? -8.156 2.528 26.286 1.00 93.38 73 PRO A N 1
ATOM 615 C CA . PRO A 1 73 ? -6.886 3.205 26.010 1.00 93.38 73 PRO A CA 1
ATOM 616 C C . PRO A 1 73 ? -5.875 2.325 25.258 1.00 93.38 73 PRO A C 1
ATOM 618 O O . PRO A 1 73 ? -5.156 2.804 24.386 1.00 93.38 73 PRO A O 1
ATOM 621 N N . GLN A 1 74 ? -5.863 1.019 25.547 1.00 93.00 74 GLN A N 1
ATOM 622 C CA . GLN A 1 74 ? -5.008 0.046 24.861 1.00 93.00 74 GLN A CA 1
ATOM 623 C C . GLN A 1 74 ? -5.394 -0.119 23.384 1.00 93.00 74 GLN A C 1
ATOM 625 O O . GLN A 1 74 ? -4.519 -0.178 22.526 1.00 93.00 74 GLN A O 1
ATOM 630 N N . GLN A 1 75 ? -6.692 -0.159 23.071 1.00 92.00 75 GLN A N 1
ATOM 631 C CA . GLN A 1 75 ? -7.183 -0.261 21.692 1.00 92.00 75 GLN A CA 1
ATOM 632 C C . GLN A 1 75 ? -6.921 1.022 20.899 1.00 92.00 75 GLN A C 1
ATOM 634 O O . GLN A 1 75 ? -6.539 0.953 19.733 1.00 92.00 75 GLN A O 1
ATOM 639 N N . ILE A 1 76 ? -7.069 2.186 21.539 1.00 92.56 76 ILE A N 1
ATOM 640 C CA . ILE A 1 76 ? -6.734 3.484 20.938 1.00 92.56 76 ILE A CA 1
ATOM 641 C C . ILE A 1 76 ? -5.247 3.524 20.575 1.00 92.56 76 ILE A C 1
ATOM 643 O O . ILE A 1 76 ? -4.901 3.864 19.443 1.00 92.56 76 ILE A O 1
ATOM 647 N N . GLN A 1 77 ? -4.375 3.128 21.507 1.00 94.50 77 GLN A N 1
ATOM 648 C CA . GLN A 1 77 ? -2.935 3.078 21.268 1.00 94.50 77 GLN A CA 1
ATOM 649 C C . GLN A 1 77 ? -2.584 2.098 20.142 1.00 94.50 77 GLN A C 1
ATOM 651 O O . GLN A 1 77 ? -1.837 2.448 19.232 1.00 94.50 77 GLN A O 1
ATOM 656 N N . PHE A 1 78 ? -3.185 0.907 20.149 1.00 93.94 78 PHE A N 1
ATOM 657 C CA . PHE A 1 78 ? -2.997 -0.087 19.096 1.00 93.94 78 PHE A CA 1
ATOM 658 C C . PHE A 1 78 ? -3.374 0.452 17.707 1.00 93.94 78 PHE A C 1
ATOM 660 O O . PHE A 1 78 ? -2.588 0.328 16.767 1.00 93.94 78 PHE A O 1
ATOM 667 N N . LEU A 1 79 ? -4.543 1.091 17.564 1.00 92.81 79 LEU A N 1
ATOM 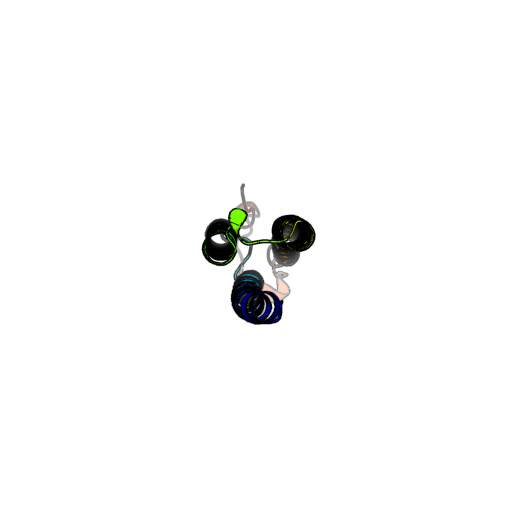668 C CA . LEU A 1 79 ? -4.959 1.690 16.291 1.00 92.81 79 LEU A CA 1
ATOM 669 C C . LEU A 1 79 ? -4.030 2.833 15.868 1.00 92.81 79 LEU A C 1
ATOM 671 O O . LEU A 1 79 ? -3.718 2.955 14.683 1.00 92.81 79 LEU A O 1
ATOM 675 N N . ALA A 1 80 ? -3.557 3.651 16.811 1.00 91.44 80 ALA A N 1
ATOM 676 C CA . ALA A 1 80 ? -2.609 4.724 16.526 1.00 91.44 80 ALA A CA 1
ATOM 677 C C . ALA A 1 80 ? -1.269 4.183 15.996 1.00 91.44 80 ALA A C 1
ATOM 679 O O . ALA A 1 80 ? -0.752 4.685 14.994 1.00 91.44 80 ALA A O 1
ATOM 680 N N . ASP A 1 81 ? -0.732 3.133 16.617 1.00 93.88 81 ASP A N 1
ATOM 681 C CA . ASP A 1 81 ? 0.509 2.491 16.176 1.00 93.88 81 ASP A CA 1
ATOM 682 C C . ASP A 1 81 ? 0.329 1.778 14.833 1.00 93.88 81 ASP A C 1
ATOM 684 O O . ASP A 1 81 ? 1.185 1.872 13.948 1.00 93.88 81 ASP A O 1
ATOM 688 N N . TYR A 1 82 ? -0.827 1.151 14.618 1.00 91.88 82 TYR A N 1
ATOM 689 C CA . TYR A 1 82 ? -1.161 0.545 13.335 1.00 91.88 82 TYR A CA 1
ATOM 690 C C . TYR A 1 82 ? -1.240 1.588 12.208 1.00 91.88 82 TYR A C 1
ATOM 692 O O . TYR A 1 82 ? -0.689 1.375 11.129 1.00 91.88 82 TYR A O 1
ATOM 700 N N . ARG A 1 83 ? -1.831 2.764 12.459 1.00 89.38 83 ARG A N 1
ATOM 701 C CA . ARG A 1 83 ? -1.863 3.874 11.485 1.00 89.38 83 ARG A CA 1
ATOM 702 C C . ARG A 1 83 ? -0.471 4.380 11.128 1.00 89.38 83 ARG A C 1
ATOM 704 O O . ARG A 1 83 ? -0.195 4.606 9.950 1.00 89.38 83 ARG A O 1
ATOM 711 N N . LYS A 1 84 ? 0.423 4.513 12.114 1.00 91.88 84 LYS A N 1
ATOM 712 C CA . LYS A 1 84 ? 1.832 4.858 11.860 1.00 91.88 84 LYS A CA 1
ATOM 713 C C . LYS A 1 84 ? 2.500 3.815 10.972 1.00 91.88 84 LYS A C 1
ATOM 715 O O . LYS A 1 84 ? 3.120 4.181 9.976 1.00 91.88 84 LYS A O 1
ATOM 720 N N . L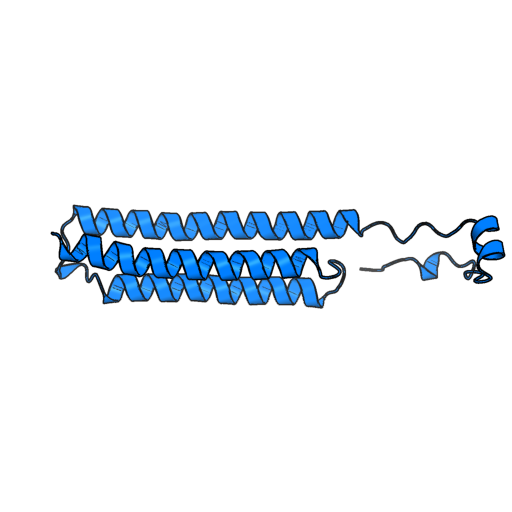YS A 1 85 ? 2.293 2.527 11.265 1.00 90.75 85 LYS A N 1
ATOM 721 C CA . LYS A 1 85 ? 2.829 1.426 10.458 1.00 90.75 85 LYS A CA 1
ATOM 722 C C . LYS A 1 85 ? 2.361 1.487 9.002 1.00 90.75 85 LYS A C 1
ATOM 724 O O . LYS A 1 85 ? 3.174 1.284 8.109 1.00 90.75 85 LYS A O 1
ATOM 729 N N . ILE A 1 86 ? 1.094 1.825 8.743 1.00 88.50 86 ILE A N 1
ATOM 730 C CA . ILE A 1 86 ? 0.591 2.013 7.369 1.00 88.50 86 ILE A CA 1
ATOM 731 C C . ILE A 1 86 ? 1.399 3.097 6.649 1.00 88.50 86 ILE A C 1
ATOM 733 O O . ILE A 1 86 ? 1.858 2.882 5.533 1.00 88.50 86 ILE A O 1
ATOM 737 N N . ILE A 1 87 ? 1.616 4.252 7.283 1.00 88.25 87 ILE A N 1
ATOM 738 C CA . ILE A 1 87 ? 2.371 5.365 6.683 1.00 88.25 87 ILE A CA 1
ATOM 739 C C . ILE A 1 87 ? 3.828 4.964 6.407 1.00 88.25 87 ILE A C 1
ATOM 741 O O . ILE A 1 87 ? 4.379 5.294 5.352 1.00 88.25 87 ILE A O 1
ATOM 745 N N . GLU A 1 88 ? 4.455 4.243 7.334 1.00 90.44 88 GLU A N 1
ATOM 746 C CA . GLU A 1 88 ? 5.817 3.732 7.165 1.00 90.44 88 GLU A CA 1
ATOM 747 C C . GLU A 1 88 ? 5.922 2.732 6.013 1.00 90.44 88 GLU A C 1
ATOM 749 O O . GLU A 1 88 ? 6.840 2.834 5.194 1.00 90.44 88 GLU A O 1
ATOM 754 N N . ASP A 1 89 ? 4.975 1.800 5.925 1.00 88.31 89 ASP A N 1
ATOM 755 C CA . ASP A 1 89 ? 4.886 0.816 4.850 1.00 88.31 89 ASP A CA 1
ATOM 756 C C . ASP A 1 89 ? 4.736 1.508 3.490 1.00 88.31 89 ASP A C 1
ATOM 758 O O . ASP A 1 89 ? 5.524 1.237 2.585 1.00 88.31 89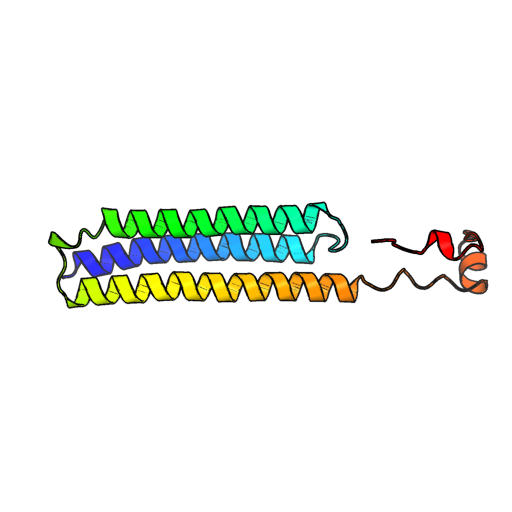 ASP A O 1
ATOM 762 N N . LEU A 1 90 ? 3.833 2.492 3.374 1.00 87.44 90 LEU A N 1
ATOM 763 C CA . LEU A 1 90 ? 3.698 3.306 2.161 1.00 87.44 90 LEU A CA 1
ATOM 764 C C . LEU A 1 90 ? 5.028 3.987 1.792 1.00 87.44 90 LEU A C 1
ATOM 766 O O . LEU A 1 90 ? 5.459 3.977 0.640 1.00 87.44 90 LEU A O 1
ATOM 770 N N . SER A 1 91 ? 5.722 4.580 2.763 1.00 87.75 91 SER A N 1
ATOM 771 C CA . SER A 1 91 ? 7.005 5.245 2.506 1.00 87.75 91 SER A CA 1
ATOM 772 C C . SER A 1 91 ? 8.067 4.273 1.972 1.00 87.75 91 SER A C 1
ATOM 774 O O . SER A 1 91 ? 8.789 4.597 1.022 1.00 87.75 91 SER A O 1
ATOM 776 N N . LYS A 1 92 ? 8.142 3.062 2.539 1.00 89.50 92 LYS A N 1
ATOM 777 C CA . LYS A 1 92 ? 9.053 2.001 2.082 1.00 89.50 92 LYS A CA 1
ATOM 778 C C . LYS A 1 92 ? 8.699 1.525 0.674 1.00 89.50 92 LYS A C 1
ATOM 780 O O . LYS A 1 92 ? 9.587 1.435 -0.170 1.00 89.50 92 LYS A O 1
ATOM 785 N N . GLU A 1 93 ? 7.420 1.297 0.396 1.00 87.94 93 GLU A N 1
ATOM 786 C CA . GLU A 1 93 ? 6.938 0.866 -0.920 1.00 87.94 93 GLU A CA 1
ATOM 787 C C . GLU A 1 93 ? 7.219 1.905 -2.003 1.00 87.94 93 GLU A C 1
ATOM 789 O O . GLU A 1 93 ? 7.701 1.560 -3.080 1.00 87.94 93 GLU A O 1
ATOM 794 N N . LYS A 1 94 ? 7.024 3.195 -1.708 1.00 85.69 94 LYS A N 1
ATOM 795 C CA . LYS A 1 94 ? 7.390 4.273 -2.634 1.00 85.69 94 LYS A CA 1
ATOM 796 C C . LYS A 1 94 ? 8.869 4.217 -3.003 1.00 85.69 94 LYS A C 1
ATOM 798 O O . LYS A 1 94 ? 9.213 4.305 -4.179 1.00 85.69 94 LYS A O 1
ATOM 803 N N . LYS A 1 95 ? 9.747 4.080 -2.003 1.00 86.19 95 LYS A N 1
ATOM 804 C CA . LYS A 1 95 ? 11.197 3.971 -2.230 1.00 86.19 95 LYS A CA 1
ATOM 805 C C . LYS A 1 95 ? 11.531 2.742 -3.071 1.00 86.19 95 LYS A C 1
ATOM 807 O O . LYS A 1 95 ? 12.329 2.854 -3.995 1.00 86.19 95 LYS A O 1
ATOM 812 N N . PHE A 1 96 ? 10.889 1.613 -2.782 1.00 86.00 96 PHE A N 1
ATOM 813 C CA . PHE A 1 96 ? 11.040 0.372 -3.533 1.00 86.00 96 PHE A CA 1
ATOM 814 C C . PHE A 1 96 ? 10.653 0.543 -5.011 1.00 86.00 96 PHE A C 1
ATOM 816 O O . PHE A 1 96 ? 11.451 0.221 -5.889 1.00 86.00 96 PHE A O 1
ATOM 823 N N . PHE A 1 97 ? 9.494 1.135 -5.313 1.00 82.56 97 PHE A N 1
ATOM 824 C CA . PHE A 1 97 ? 9.081 1.378 -6.700 1.00 82.56 97 PHE A CA 1
ATOM 825 C C . PHE A 1 97 ? 10.010 2.341 -7.437 1.00 82.56 97 PHE A C 1
ATOM 827 O O . PHE A 1 97 ? 10.384 2.077 -8.578 1.00 82.56 97 PHE A O 1
ATOM 834 N N . THR A 1 98 ? 10.418 3.434 -6.788 1.00 80.62 98 THR A N 1
ATOM 835 C CA . THR A 1 98 ? 11.375 4.385 -7.369 1.00 80.62 98 THR A CA 1
ATOM 836 C C . THR A 1 98 ? 12.710 3.707 -7.671 1.00 80.62 98 THR A C 1
ATOM 838 O O . THR A 1 98 ? 13.263 3.901 -8.750 1.00 80.62 98 THR A O 1
ATOM 841 N N . TYR A 1 99 ? 13.207 2.870 -6.756 1.00 84.06 99 TYR A N 1
ATOM 842 C CA . TYR A 1 99 ? 14.420 2.086 -6.974 1.00 84.06 99 TYR A CA 1
ATOM 843 C C . TYR A 1 99 ? 14.283 1.156 -8.186 1.00 84.06 99 TYR A C 1
ATOM 845 O O . TYR A 1 99 ? 15.132 1.197 -9.073 1.00 84.06 99 TYR A O 1
ATOM 853 N N . HIS A 1 100 ? 13.198 0.380 -8.277 1.00 79.81 100 HIS A N 1
ATOM 854 C CA . HIS A 1 100 ? 12.963 -0.519 -9.411 1.00 79.81 100 HIS A CA 1
ATOM 855 C C . HIS A 1 100 ? 12.834 0.222 -10.743 1.00 79.81 100 HIS A C 1
ATOM 857 O O . HIS A 1 100 ? 13.373 -0.236 -11.748 1.00 79.81 100 HIS A O 1
ATOM 863 N N . LEU A 1 101 ? 12.172 1.380 -10.755 1.00 77.12 101 LEU A N 1
ATOM 864 C CA . LEU A 1 101 ? 12.087 2.216 -11.946 1.00 77.12 101 LEU A CA 1
ATOM 865 C C . LEU A 1 101 ? 13.474 2.696 -12.394 1.00 77.12 101 LEU A C 1
ATOM 867 O O . LEU A 1 101 ? 13.788 2.617 -13.578 1.00 77.12 101 LEU A O 1
ATOM 871 N N . HIS A 1 102 ? 14.314 3.149 -11.459 1.00 78.06 102 HIS A N 1
ATOM 872 C CA . HIS A 1 102 ? 15.681 3.565 -11.772 1.00 78.06 102 HIS A CA 1
ATOM 873 C C . HIS A 1 102 ? 16.552 2.402 -12.250 1.00 78.06 102 HIS A C 1
ATOM 875 O O . HIS A 1 102 ? 17.262 2.570 -13.233 1.00 78.06 102 HIS A O 1
ATOM 881 N N . GLN A 1 103 ? 16.474 1.225 -11.621 1.00 78.12 103 GLN A N 1
ATOM 882 C CA . GLN A 1 103 ? 17.202 0.035 -12.083 1.00 78.12 103 GLN A CA 1
ATOM 883 C C . GLN A 1 103 ? 16.811 -0.330 -13.516 1.00 78.12 103 GLN A C 1
ATOM 885 O O . GLN A 1 103 ? 17.677 -0.491 -14.369 1.00 78.12 103 GLN A O 1
ATOM 890 N N . ARG A 1 104 ? 15.508 -0.350 -13.822 1.00 71.19 104 ARG A N 1
ATOM 891 C CA . ARG A 1 104 ? 15.023 -0.588 -15.187 1.00 71.19 104 ARG A CA 1
ATOM 892 C C . ARG A 1 104 ? 15.516 0.485 -16.154 1.00 71.19 104 ARG A C 1
ATOM 894 O O . ARG A 1 104 ? 15.920 0.145 -17.262 1.00 71.19 104 ARG A O 1
ATOM 901 N N . ALA A 1 105 ? 15.491 1.759 -15.766 1.00 70.19 105 ALA A N 1
ATOM 902 C CA . ALA A 1 105 ? 16.025 2.834 -16.597 1.00 70.19 105 ALA A CA 1
ATOM 903 C C . ALA A 1 105 ? 17.516 2.615 -16.901 1.00 70.19 105 ALA A C 1
ATOM 905 O O . ALA A 1 105 ? 17.895 2.749 -18.055 1.00 70.19 105 ALA A O 1
ATOM 906 N N . VAL A 1 106 ? 18.317 2.193 -15.910 1.00 72.25 106 VAL A N 1
ATOM 907 C CA . VAL A 1 106 ? 19.747 1.855 -16.055 1.00 72.25 106 VAL A CA 1
ATOM 908 C C . VAL A 1 106 ? 19.967 0.640 -16.966 1.00 72.25 106 VAL A C 1
ATOM 910 O O . VAL A 1 106 ? 20.803 0.690 -17.861 1.00 72.25 106 VAL A O 1
ATOM 913 N N . GLU A 1 107 ? 19.200 -0.438 -16.792 1.00 65.50 107 GLU A N 1
ATOM 914 C CA . GLU A 1 107 ? 19.271 -1.640 -17.643 1.00 65.50 107 GLU A CA 1
ATOM 915 C C . GLU A 1 107 ? 18.951 -1.339 -19.114 1.00 65.50 107 GLU A C 1
ATOM 917 O O . GLU A 1 107 ? 19.542 -1.926 -20.016 1.00 65.50 107 GLU A O 1
ATOM 922 N N . ASN A 1 108 ? 18.023 -0.411 -19.358 1.00 61.47 108 ASN A N 1
ATOM 923 C CA . ASN A 1 108 ? 17.636 0.040 -20.696 1.00 61.47 108 ASN A CA 1
ATOM 924 C C . ASN A 1 108 ? 18.336 1.359 -21.088 1.00 61.47 108 ASN A C 1
ATOM 926 O O . ASN A 1 108 ? 17.878 2.047 -22.001 1.00 61.47 108 ASN A O 1
ATOM 930 N N . TRP A 1 109 ? 19.409 1.739 -20.379 1.00 49.72 109 TRP A N 1
ATOM 931 C CA . TRP A 1 109 ? 20.143 2.997 -20.582 1.00 49.72 109 TRP A CA 1
ATOM 932 C C . TRP A 1 109 ? 21.149 2.902 -21.721 1.00 49.72 109 TRP A C 1
ATOM 934 O O . TRP A 1 109 ? 21.552 3.915 -22.287 1.00 49.72 109 TRP A O 1
ATOM 944 N N . HIS A 1 110 ? 21.565 1.700 -22.105 1.00 50.09 110 HIS A N 1
ATOM 945 C CA . HIS A 1 110 ? 22.400 1.591 -23.284 1.00 50.09 110 HIS A CA 1
ATOM 946 C C . HIS A 1 110 ? 21.531 1.844 -24.522 1.00 50.09 110 HIS A C 1
ATOM 948 O O . HIS A 1 110 ? 20.598 1.067 -24.753 1.00 50.09 110 HIS A O 1
ATOM 954 N N . PRO A 1 111 ? 21.811 2.874 -25.355 1.00 50.88 111 PRO A N 1
ATOM 955 C CA . PRO A 1 111 ? 21.385 2.790 -26.744 1.00 50.88 111 PRO A CA 1
ATOM 956 C C . PRO A 1 111 ? 21.872 1.428 -27.238 1.00 50.88 111 PRO A C 1
ATOM 958 O O . PRO A 1 111 ? 23.000 1.035 -26.916 1.00 50.88 111 PRO A O 1
ATOM 961 N N . LEU A 1 112 ? 21.007 0.672 -27.924 1.00 47.94 112 LEU A N 1
ATOM 962 C CA . LEU A 1 112 ? 21.407 -0.586 -28.557 1.00 47.94 112 LEU A CA 1
ATOM 963 C C . LEU A 1 112 ? 22.791 -0.370 -29.176 1.00 47.94 112 LEU A C 1
ATOM 965 O O . LEU A 1 112 ? 22.984 0.623 -29.883 1.00 47.94 112 LEU A O 1
ATOM 969 N N . ARG A 1 113 ? 23.767 -1.230 -28.839 1.00 49.62 113 ARG A N 1
ATOM 970 C CA . ARG A 1 113 ? 25.117 -1.148 -29.415 1.00 49.62 113 ARG A CA 1
ATOM 971 C C . ARG A 1 113 ? 24.937 -0.967 -30.915 1.00 49.62 113 ARG A C 1
ATOM 973 O O . ARG A 1 113 ? 24.292 -1.810 -31.532 1.00 49.62 113 ARG A O 1
ATOM 980 N N . ILE A 1 114 ? 25.500 0.107 -31.472 1.00 56.31 114 ILE A N 1
ATOM 981 C CA . ILE A 1 114 ? 25.507 0.310 -32.920 1.00 56.31 114 ILE A CA 1
ATOM 982 C C . ILE A 1 114 ? 26.107 -0.973 -33.521 1.00 56.31 114 ILE A C 1
ATOM 984 O O . ILE A 1 114 ? 27.259 -1.293 -33.191 1.00 56.31 114 ILE A O 1
ATOM 988 N N . PRO A 1 115 ? 25.338 -1.746 -34.315 1.00 53.62 115 PRO A N 1
ATOM 989 C CA . PRO A 1 115 ? 25.830 -2.963 -34.934 1.00 53.62 115 PRO A CA 1
ATOM 990 C C . PRO A 1 115 ? 27.113 -2.647 -35.692 1.00 53.62 115 PRO A C 1
ATOM 992 O O . PRO A 1 115 ? 27.241 -1.595 -36.322 1.00 53.62 115 PRO A O 1
ATOM 995 N N . THR A 1 116 ? 28.095 -3.532 -35.620 1.00 62.53 116 THR A N 1
ATOM 996 C CA . THR A 1 116 ? 29.330 -3.375 -36.389 1.00 62.53 116 THR A CA 1
ATOM 997 C C . THR A 1 116 ? 29.018 -3.380 -37.883 1.00 62.53 116 THR A C 1
ATOM 999 O O . THR A 1 116 ? 28.016 -3.949 -38.309 1.00 62.53 116 THR A O 1
ATOM 1002 N N . ARG A 1 117 ? 29.896 -2.805 -38.717 1.00 61.75 117 ARG A N 1
ATOM 1003 C CA . ARG A 1 117 ? 29.716 -2.864 -40.180 1.00 61.75 117 ARG A CA 1
ATOM 1004 C C . ARG A 1 117 ? 29.502 -4.300 -40.679 1.00 61.75 117 ARG A C 1
ATOM 1006 O O . ARG A 1 117 ? 28.671 -4.506 -41.549 1.00 61.75 117 ARG A O 1
ATOM 1013 N N . GLY A 1 118 ? 30.191 -5.286 -40.096 1.00 63.69 118 GLY A N 1
ATOM 1014 C CA . GLY A 1 118 ? 30.003 -6.701 -40.436 1.00 63.69 118 GLY A CA 1
ATOM 1015 C C . GLY A 1 118 ? 28.592 -7.220 -40.139 1.00 63.69 118 GLY A C 1
ATOM 1016 O O . GLY A 1 118 ? 28.018 -7.924 -40.963 1.00 63.69 118 GLY A O 1
ATOM 1017 N N . 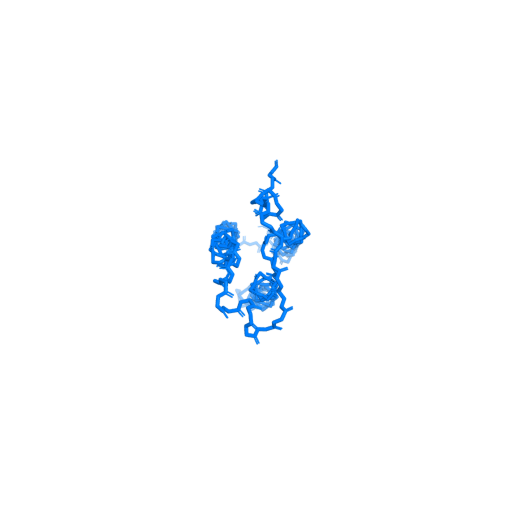GLU A 1 119 ? 28.009 -6.826 -39.006 1.00 58.84 119 GLU A N 1
ATOM 1018 C CA . GLU A 1 119 ? 26.632 -7.180 -38.633 1.00 58.84 119 GLU A CA 1
ATOM 1019 C C . GLU A 1 119 ? 25.603 -6.457 -39.518 1.00 58.84 119 GLU A C 1
ATOM 1021 O O . GLU A 1 119 ? 24.642 -7.082 -39.951 1.00 58.84 119 GLU A O 1
ATOM 1026 N N . GLN A 1 120 ? 25.843 -5.188 -39.875 1.00 65.62 120 GLN A N 1
ATOM 1027 C CA . GLN A 1 120 ? 24.978 -4.426 -40.793 1.00 65.62 120 GLN A CA 1
ATOM 1028 C C . GLN A 1 120 ? 24.976 -5.008 -42.216 1.00 65.62 120 GLN A C 1
ATOM 1030 O O . GLN A 1 120 ? 23.933 -5.067 -42.865 1.00 65.62 120 GLN A O 1
ATOM 1035 N N . TYR A 1 121 ? 26.124 -5.496 -42.702 1.00 67.88 121 TYR A N 1
ATOM 1036 C CA . TYR A 1 121 ? 26.198 -6.197 -43.989 1.00 67.88 121 TYR A CA 1
ATOM 1037 C C . TYR A 1 121 ? 25.492 -7.556 -43.963 1.00 67.88 121 TYR A C 1
ATOM 1039 O O . TYR A 1 121 ? 24.952 -7.973 -44.984 1.00 67.88 121 TYR A O 1
ATOM 1047 N N . ALA A 1 122 ? 25.479 -8.237 -42.814 1.00 61.88 122 ALA A N 1
ATOM 1048 C CA . ALA A 1 122 ? 24.802 -9.520 -42.663 1.00 61.88 122 ALA A CA 1
ATOM 1049 C C . ALA A 1 122 ? 23.269 -9.382 -42.600 1.00 61.88 122 ALA A C 1
ATOM 1051 O O . ALA A 1 122 ? 22.567 -10.286 -43.049 1.00 61.88 122 ALA A O 1
ATOM 1052 N N . THR A 1 123 ? 22.745 -8.272 -42.067 1.00 61.31 123 THR A N 1
ATOM 1053 C CA . THR A 1 123 ? 21.296 -8.018 -41.951 1.00 61.31 123 THR A CA 1
ATOM 1054 C C . THR A 1 123 ? 20.717 -7.182 -43.093 1.00 61.31 123 THR A C 1
ATOM 1056 O O . THR A 1 123 ? 19.504 -7.182 -43.283 1.00 61.31 123 THR A O 1
ATOM 1059 N N . GLY A 1 124 ? 21.556 -6.483 -43.865 1.00 59.81 124 GLY A N 1
ATOM 1060 C CA . GLY A 1 124 ? 21.131 -5.612 -44.967 1.00 59.81 124 GLY A CA 1
ATOM 1061 C C . GLY A 1 124 ? 20.634 -4.228 -44.530 1.00 59.81 124 GLY A C 1
ATOM 1062 O O . GLY A 1 124 ? 20.220 -3.436 -45.374 1.00 59.81 124 GLY A O 1
ATOM 1063 N N . GLU A 1 125 ? 20.700 -3.911 -43.236 1.00 52.56 125 GLU A N 1
ATOM 1064 C CA . GLU A 1 125 ? 20.292 -2.620 -42.675 1.00 52.56 125 GLU A CA 1
ATOM 1065 C C . GLU A 1 125 ? 21.532 -1.782 -42.335 1.00 52.56 125 GLU A C 1
ATOM 1067 O O . GLU A 1 125 ? 22.134 -1.922 -41.268 1.00 52.56 125 GLU A O 1
ATOM 1072 N N . ILE A 1 126 ? 21.934 -0.909 -43.265 1.00 63.75 126 ILE A N 1
ATOM 1073 C CA . ILE A 1 126 ? 23.035 0.039 -43.049 1.00 63.75 126 ILE A CA 1
ATOM 1074 C C . ILE A 1 126 ? 22.489 1.251 -42.299 1.00 63.75 126 ILE A C 1
ATOM 1076 O O . ILE A 1 126 ? 21.641 1.988 -42.804 1.00 63.75 126 ILE A O 1
ATOM 1080 N N . LEU A 1 127 ? 22.991 1.462 -41.089 1.00 60.44 127 LEU A N 1
ATOM 1081 C CA . LEU A 1 127 ? 22.574 2.572 -40.249 1.00 60.44 127 LEU A CA 1
ATOM 1082 C C . LEU A 1 127 ? 23.251 3.887 -40.683 1.00 60.44 127 LEU A C 1
ATOM 1084 O O . LEU A 1 127 ? 24.424 3.874 -41.066 1.00 60.44 127 LEU A O 1
ATOM 1088 N N . PRO A 1 128 ? 22.556 5.039 -40.606 1.00 59.72 128 PRO A N 1
ATOM 1089 C CA . PRO A 1 128 ? 23.139 6.332 -40.950 1.00 59.72 128 PRO A CA 1
ATOM 1090 C C . PRO A 1 128 ? 24.315 6.677 -40.023 1.00 59.72 128 PRO A C 1
ATOM 1092 O O . PRO A 1 128 ? 24.231 6.512 -38.805 1.00 59.72 128 PRO A O 1
ATOM 1095 N N . GLU A 1 129 ? 25.401 7.193 -40.608 1.00 55.53 129 GLU A N 1
ATOM 1096 C CA . GLU A 1 129 ? 26.692 7.436 -39.937 1.00 55.53 129 GLU A CA 1
ATOM 1097 C C . GLU A 1 129 ? 26.669 8.585 -38.912 1.00 55.53 129 GLU A C 1
ATOM 1099 O O . GLU A 1 129 ? 27.673 8.841 -38.252 1.00 55.53 129 GLU A O 1
ATOM 1104 N N . ASN A 1 130 ? 25.545 9.292 -38.767 1.00 48.41 130 ASN A N 1
ATOM 1105 C CA . ASN A 1 130 ? 25.445 10.465 -37.909 1.00 48.41 130 ASN A CA 1
ATOM 1106 C C . ASN A 1 130 ? 25.150 10.069 -36.441 1.00 48.41 130 ASN A C 1
ATOM 1108 O O . ASN A 1 130 ? 24.032 9.635 -36.148 1.00 48.41 130 ASN A O 1
ATOM 1112 N N . PRO A 1 131 ? 26.087 10.276 -35.491 1.00 52.06 131 PRO A N 1
ATOM 1113 C CA . PRO A 1 131 ? 25.906 9.903 -34.084 1.00 52.06 131 PRO A CA 1
ATOM 1114 C C . PRO A 1 131 ? 24.744 10.637 -33.401 1.00 52.06 131 PRO A C 1
ATOM 1116 O O . PRO A 1 131 ? 24.144 10.114 -32.465 1.00 52.06 131 PRO A O 1
ATOM 1119 N N . SER A 1 132 ? 24.383 11.827 -33.895 1.00 50.06 132 SER A N 1
ATOM 1120 C CA . SER A 1 132 ? 23.285 12.632 -33.340 1.00 50.06 132 SER A CA 1
ATOM 1121 C C . SER A 1 132 ? 21.893 12.019 -33.549 1.00 50.06 132 SER A C 1
ATOM 1123 O O . SER A 1 132 ? 20.956 12.401 -32.854 1.00 50.06 132 SER A O 1
ATOM 1125 N N . CYS A 1 133 ? 21.748 11.020 -34.430 1.00 48.88 133 CYS A N 1
ATOM 1126 C CA . CYS A 1 133 ? 20.515 10.236 -34.567 1.00 48.88 133 CYS A CA 1
ATOM 1127 C C . CYS A 1 133 ? 20.269 9.278 -33.385 1.00 48.88 133 CYS A C 1
ATOM 1129 O O . CYS A 1 133 ? 19.173 8.736 -33.265 1.00 48.88 133 CYS A O 1
ATOM 1131 N N . TYR A 1 134 ? 21.273 9.077 -32.522 1.00 49.47 134 TYR A N 1
ATOM 1132 C CA . TYR A 1 134 ? 21.229 8.171 -31.368 1.00 49.47 134 TYR A CA 1
ATOM 1133 C C . TYR A 1 134 ? 21.338 8.910 -30.025 1.00 49.47 134 TYR A C 1
ATOM 1135 O O . TYR A 1 134 ? 21.292 8.279 -28.968 1.00 49.47 134 TYR A O 1
ATOM 1143 N N . GLU A 1 135 ? 21.476 10.240 -30.042 1.00 42.75 135 GLU A N 1
ATOM 1144 C CA . GLU A 1 135 ? 21.468 11.055 -28.829 1.00 42.75 135 GLU A CA 1
ATOM 1145 C C . GLU A 1 135 ? 20.032 11.267 -28.341 1.00 42.75 135 GLU A C 1
ATOM 1147 O O . GLU A 1 135 ? 19.254 12.029 -28.918 1.00 42.75 135 GLU A O 1
ATOM 1152 N N . VAL A 1 136 ? 19.681 10.618 -27.230 1.00 42.41 136 VAL A N 1
ATOM 1153 C CA . VAL A 1 136 ? 18.470 10.952 -26.475 1.00 42.41 136 VAL A CA 1
ATOM 1154 C C . VAL A 1 136 ? 18.738 12.260 -25.726 1.00 42.41 136 VAL A C 1
ATOM 1156 O O . VAL A 1 136 ? 19.500 12.279 -24.759 1.00 42.41 136 VAL A O 1
ATOM 1159 N N . LYS A 1 137 ? 18.149 13.367 -26.191 1.00 37.44 137 LYS A N 1
ATOM 1160 C CA . LYS A 1 137 ? 18.224 14.669 -25.509 1.00 37.44 137 LYS A CA 1
ATOM 1161 C C . LYS A 1 137 ? 17.147 14.769 -24.424 1.00 37.44 137 LYS A C 1
ATOM 1163 O O . LYS A 1 137 ? 15.986 14.466 -24.695 1.00 37.44 137 LYS A O 1
ATOM 1168 N N . TRP A 1 138 ? 17.565 15.176 -23.224 1.00 49.41 138 TRP A N 1
ATOM 1169 C CA . TRP A 1 138 ? 16.708 15.532 -22.086 1.00 49.41 138 TRP A CA 1
ATOM 1170 C C . TRP A 1 138 ? 16.143 16.943 -22.236 1.00 49.41 138 TRP A C 1
ATOM 1172 O O . TRP A 1 138 ? 16.898 17.818 -22.722 1.00 49.41 138 TRP A O 1
#

Organism: NCBI:txid463

pLDDT: mean 77.52, std 14.87, range [37.44, 94.5]